Protein AF-A0A5N3W6C4-F1 (afdb_monomer_lite)

Sequence (96 aa):
MADEITKAQVAWPGGDMIFKKMIRKEIPAEIIYEDDQCLAFHDISPQAPARFLKRTADLGLKGYRMVVNEGSDGGQSVYHIHLHVLEGWQMNWPPG

Secondary structure (DSSP, 8-state):
-H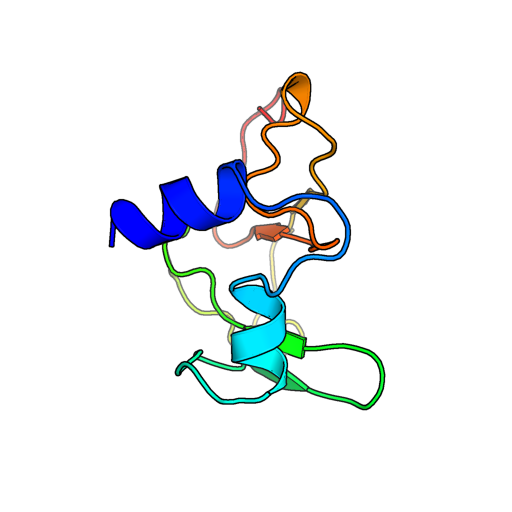HHHHHHHH--TTS--HHHHHHTTSS---EEEE-SS-EEE--SS-SS-------TTTTT----EEE---TTTTT--SSS---EEE-SSPPPSS--

Foldseek 3Di:
DVVLLVVQQPADQPDDHPVVCVVVVVDDFAWPDDDPPDTDTDDPDDPAPPPDPPPPPPDDFPDKDKAWADPDVSPDRGNDTDIDIGGDDDDDPPPD

Structure (mmCIF, N/CA/C/O backbone):
data_AF-A0A5N3W6C4-F1
#
_entry.id   AF-A0A5N3W6C4-F1
#
loop_
_atom_site.group_PDB
_atom_site.id
_atom_site.type_symbol
_atom_site.label_atom_id
_atom_site.label_alt_id
_atom_site.label_comp_id
_atom_site.label_asym_id
_atom_site.label_entity_id
_atom_site.label_seq_id
_atom_site.pdbx_PDB_ins_code
_atom_site.Cartn_x
_atom_site.Cartn_y
_atom_site.Cartn_z
_atom_site.occupancy
_atom_site.B_iso_or_equiv
_atom_site.auth_seq_id
_atom_site.auth_comp_id
_atom_site.auth_asym_id
_atom_site.auth_atom_id
_atom_site.pdbx_PDB_model_num
ATOM 1 N N . MET A 1 1 ? 16.559 12.540 0.983 1.00 49.34 1 MET A N 1
ATOM 2 C CA . MET A 1 1 ? 15.199 12.092 0.601 1.00 49.34 1 MET A CA 1
ATOM 3 C C . MET A 1 1 ? 15.131 11.600 -0.841 1.00 49.34 1 MET A C 1
ATOM 5 O O . MET A 1 1 ? 14.663 10.490 -1.019 1.00 49.34 1 MET A O 1
ATOM 9 N N . ALA A 1 2 ? 15.657 12.320 -1.845 1.00 52.59 2 ALA A N 1
ATOM 10 C CA . ALA A 1 2 ? 15.746 11.797 -3.223 1.00 52.59 2 ALA A CA 1
ATOM 11 C C . ALA A 1 2 ? 16.561 10.488 -3.337 1.00 52.59 2 ALA A C 1
ATOM 13 O O . ALA A 1 2 ? 16.188 9.584 -4.071 1.00 52.59 2 ALA A O 1
ATOM 14 N N . ASP A 1 3 ? 17.624 10.363 -2.541 1.00 57.84 3 ASP A N 1
ATOM 15 C CA . ASP A 1 3 ? 18.506 9.189 -2.511 1.00 57.84 3 ASP A CA 1
ATOM 16 C C . ASP A 1 3 ? 17.793 7.879 -2.110 1.00 57.84 3 ASP A C 1
ATOM 18 O O . ASP A 1 3 ? 18.083 6.820 -2.655 1.00 57.84 3 ASP A O 1
ATOM 22 N N . GLU A 1 4 ? 16.803 7.942 -1.217 1.00 59.44 4 GLU A N 1
ATOM 23 C CA . GLU A 1 4 ? 16.057 6.758 -0.759 1.00 59.44 4 GLU A CA 1
ATOM 24 C C . GLU A 1 4 ? 15.030 6.275 -1.797 1.00 59.44 4 GLU A C 1
ATOM 26 O O . GLU A 1 4 ? 14.831 5.071 -1.951 1.00 59.44 4 GLU A O 1
ATOM 31 N N . ILE A 1 5 ? 14.431 7.199 -2.561 1.00 56.41 5 ILE A N 1
ATOM 32 C CA . ILE A 1 5 ? 13.533 6.874 -3.683 1.00 56.41 5 ILE A CA 1
ATOM 33 C C . ILE A 1 5 ? 14.333 6.178 -4.784 1.00 56.41 5 ILE A C 1
ATOM 35 O O . ILE A 1 5 ? 13.943 5.109 -5.251 1.00 56.41 5 ILE A O 1
ATOM 39 N N . THR A 1 6 ? 15.497 6.732 -5.135 1.00 60.31 6 THR A N 1
ATOM 40 C CA . THR A 1 6 ? 16.397 6.116 -6.111 1.00 60.31 6 THR A CA 1
ATOM 41 C C . THR A 1 6 ? 16.822 4.726 -5.645 1.00 60.31 6 THR A C 1
ATOM 43 O O . THR A 1 6 ? 16.671 3.766 -6.390 1.00 60.31 6 THR A O 1
ATOM 46 N N . LYS A 1 7 ? 17.272 4.573 -4.391 1.00 60.81 7 LYS A N 1
ATOM 47 C CA . LYS A 1 7 ? 17.670 3.272 -3.821 1.00 60.81 7 LYS A CA 1
ATOM 48 C C . LYS A 1 7 ? 16.551 2.230 -3.852 1.00 60.81 7 LYS A C 1
ATOM 50 O O . LYS A 1 7 ? 16.836 1.059 -4.092 1.00 60.81 7 LYS A O 1
ATOM 55 N N . ALA A 1 8 ? 15.300 2.634 -3.638 1.00 56.47 8 ALA A N 1
ATOM 56 C CA . ALA A 1 8 ? 14.160 1.729 -3.727 1.00 56.47 8 ALA A CA 1
ATOM 57 C C . ALA A 1 8 ? 13.874 1.264 -5.167 1.00 56.47 8 ALA A C 1
ATOM 59 O O . ALA A 1 8 ? 13.505 0.106 -5.359 1.00 56.47 8 ALA A O 1
ATOM 60 N N . GLN A 1 9 ? 14.113 2.123 -6.164 1.00 56.91 9 GLN A N 1
ATOM 61 C CA . GLN A 1 9 ? 13.920 1.818 -7.587 1.00 56.91 9 GLN A CA 1
ATOM 62 C C . GLN A 1 9 ? 15.027 0.932 -8.188 1.00 56.91 9 GLN A C 1
ATOM 64 O O . GLN A 1 9 ? 14.772 0.228 -9.162 1.00 56.91 9 GLN A O 1
ATOM 69 N N . VAL A 1 10 ? 16.242 0.933 -7.623 1.00 55.72 10 VAL A N 1
ATOM 70 C CA . VAL A 1 10 ? 17.359 0.055 -8.053 1.00 55.72 10 VAL A CA 1
ATOM 71 C C . VAL A 1 10 ? 17.535 -1.212 -7.205 1.00 55.72 10 VAL A C 1
ATOM 73 O O . VAL A 1 10 ? 18.409 -2.030 -7.498 1.00 55.72 10 VAL A O 1
ATOM 76 N N . ALA A 1 11 ? 16.730 -1.417 -6.161 1.00 54.38 11 ALA A N 1
ATOM 77 C CA . ALA A 1 11 ? 16.835 -2.611 -5.327 1.00 54.38 11 ALA A CA 1
ATOM 78 C C . ALA A 1 11 ? 16.288 -3.853 -6.055 1.00 54.38 11 ALA A C 1
ATOM 80 O O . ALA A 1 11 ? 15.097 -3.951 -6.338 1.00 54.38 11 ALA A O 1
ATOM 81 N N . TRP A 1 12 ? 17.164 -4.830 -6.310 1.00 54.53 12 TRP A N 1
ATOM 82 C CA . TRP A 1 12 ? 16.812 -6.146 -6.861 1.00 54.53 12 TRP A CA 1
ATOM 83 C C . TRP A 1 12 ? 15.709 -6.832 -6.027 1.00 54.53 12 TRP A C 1
ATOM 85 O O . TRP A 1 12 ? 15.751 -6.728 -4.792 1.00 54.53 12 TRP A O 1
ATOM 95 N N . PRO A 1 13 ? 14.788 -7.606 -6.641 1.00 55.50 13 PRO A N 1
ATOM 96 C CA . PRO A 1 13 ? 13.889 -8.499 -5.912 1.00 55.50 13 PRO A CA 1
ATOM 97 C C . PRO A 1 13 ? 14.683 -9.356 -4.915 1.00 55.50 13 PRO A C 1
ATOM 99 O O . PRO A 1 13 ? 15.530 -10.154 -5.308 1.00 55.50 13 PRO A O 1
ATOM 102 N N . GLY A 1 14 ? 14.458 -9.143 -3.614 1.00 58.81 14 GLY A N 1
ATOM 103 C CA . GLY A 1 14 ? 15.178 -9.834 -2.535 1.00 58.81 14 GLY A CA 1
ATOM 104 C C . GLY A 1 14 ? 16.143 -8.974 -1.705 1.00 58.81 14 GLY A C 1
ATOM 105 O O . GLY A 1 14 ? 16.471 -9.378 -0.590 1.00 58.81 14 GLY A O 1
ATOM 106 N N . GLY A 1 15 ? 16.517 -7.772 -2.158 1.00 67.38 15 GLY A N 1
ATOM 107 C CA . GLY A 1 15 ? 17.410 -6.854 -1.433 1.00 67.38 15 GLY A CA 1
ATOM 108 C C . GLY A 1 15 ? 16.841 -6.278 -0.126 1.00 67.38 15 GLY A C 1
ATOM 109 O O . GLY A 1 15 ? 15.661 -6.454 0.201 1.00 67.38 15 GLY A O 1
ATOM 110 N N . ASP A 1 16 ? 17.692 -5.594 0.644 1.00 71.25 16 ASP A N 1
ATOM 111 C CA . ASP A 1 16 ? 17.321 -4.888 1.878 1.00 71.25 16 ASP A CA 1
ATOM 112 C C . ASP A 1 16 ? 16.683 -3.528 1.547 1.00 71.25 16 ASP A C 1
ATOM 114 O O . ASP A 1 16 ? 17.352 -2.508 1.393 1.00 71.25 16 ASP A O 1
ATOM 118 N N .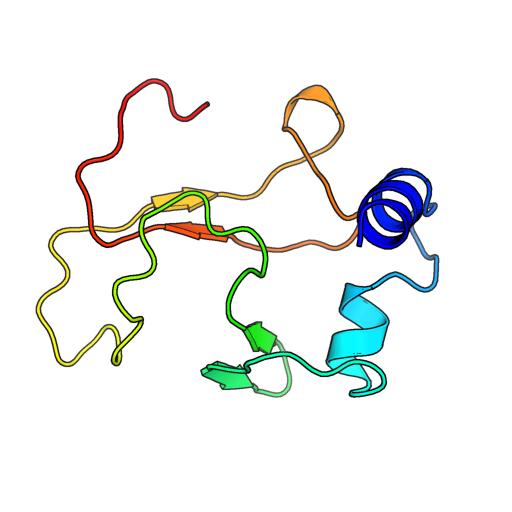 MET A 1 17 ? 15.369 -3.552 1.334 1.00 80.62 17 MET A N 1
ATOM 119 C CA . MET A 1 17 ? 14.582 -2.406 0.876 1.00 80.62 17 MET A CA 1
ATOM 120 C C . MET A 1 17 ? 14.099 -1.549 2.042 1.00 80.62 17 MET A C 1
ATOM 122 O O . MET A 1 17 ? 13.970 -2.025 3.170 1.00 80.62 17 MET A O 1
ATOM 126 N N . ILE A 1 18 ? 13.731 -0.301 1.751 1.00 85.94 18 ILE A N 1
ATOM 127 C CA . ILE A 1 18 ? 13.260 0.653 2.760 1.00 85.94 18 ILE A CA 1
ATOM 128 C C . ILE A 1 18 ? 12.087 0.110 3.603 1.00 85.94 18 ILE A C 1
ATOM 130 O O . ILE A 1 18 ? 12.086 0.286 4.816 1.00 85.94 18 ILE A O 1
ATOM 134 N N . PHE A 1 19 ? 11.151 -0.649 3.016 1.00 86.25 19 PHE A N 1
ATOM 135 C CA . PHE A 1 19 ? 10.050 -1.267 3.774 1.00 86.25 19 PHE A CA 1
ATOM 136 C C . PHE A 1 19 ? 10.507 -2.384 4.711 1.00 86.25 19 PHE A C 1
ATOM 138 O O . PHE A 1 19 ? 9.976 -2.497 5.811 1.00 86.25 19 PHE A O 1
ATOM 145 N N . LYS A 1 20 ? 11.544 -3.154 4.359 1.00 86.44 20 LYS A N 1
ATOM 146 C CA . LYS A 1 20 ? 12.120 -4.135 5.293 1.00 86.44 20 LYS A CA 1
ATOM 147 C C . LYS A 1 20 ? 12.733 -3.437 6.506 1.00 86.44 20 LYS A C 1
ATOM 149 O O . LYS A 1 20 ? 12.553 -3.904 7.626 1.00 86.44 20 LYS A O 1
ATOM 154 N N . LYS A 1 21 ? 13.387 -2.292 6.294 1.00 88.31 21 LYS A N 1
ATOM 155 C CA . LYS A 1 21 ? 13.928 -1.459 7.378 1.00 88.31 21 LYS A CA 1
ATOM 156 C C . LYS A 1 21 ? 12.831 -0.872 8.263 1.00 88.31 21 LYS A C 1
ATOM 158 O O . LYS A 1 21 ? 12.989 -0.857 9.480 1.00 88.31 21 LYS A O 1
ATOM 163 N N . MET A 1 22 ? 11.702 -0.453 7.684 1.00 87.06 22 MET A N 1
ATOM 164 C CA . MET A 1 22 ? 10.532 -0.020 8.462 1.00 87.06 22 MET A CA 1
ATOM 165 C C . MET A 1 22 ? 9.943 -1.164 9.295 1.00 87.06 22 MET A C 1
ATOM 167 O O . MET A 1 22 ? 9.686 -0.975 10.480 1.00 87.06 22 MET A O 1
ATOM 171 N N . ILE A 1 23 ? 9.786 -2.362 8.715 1.00 87.75 23 ILE A N 1
ATOM 172 C CA . ILE A 1 23 ? 9.302 -3.554 9.434 1.00 87.75 23 ILE A CA 1
ATOM 173 C C . ILE A 1 23 ? 10.237 -3.890 10.606 1.00 87.75 23 ILE A C 1
ATOM 175 O O . ILE A 1 23 ? 9.777 -4.153 11.712 1.00 87.75 23 ILE A O 1
ATOM 179 N N . ARG A 1 24 ? 11.557 -3.798 10.400 1.00 90.12 24 ARG A N 1
ATOM 180 C CA . ARG A 1 24 ? 12.575 -3.993 11.450 1.00 90.12 24 ARG A CA 1
ATOM 181 C C . ARG A 1 24 ? 12.720 -2.820 12.427 1.00 90.12 24 ARG A C 1
ATOM 183 O O . ARG A 1 24 ? 13.545 -2.900 13.331 1.00 90.12 24 ARG A O 1
ATOM 190 N N . LYS A 1 25 ? 11.945 -1.742 12.261 1.00 88.19 25 LYS A N 1
ATOM 191 C CA . LYS A 1 25 ? 12.022 -0.500 13.056 1.00 88.19 25 LYS A CA 1
ATOM 192 C C . LYS A 1 25 ? 13.393 0.192 13.016 1.00 88.19 25 LYS A C 1
ATOM 194 O O . LYS A 1 25 ? 13.730 0.954 13.916 1.00 88.19 25 LYS A O 1
ATOM 199 N N . GLU A 1 26 ? 14.181 -0.039 11.968 1.00 90.50 26 GLU A N 1
ATOM 200 C CA . GLU A 1 26 ? 15.472 0.631 11.763 1.00 90.50 26 GLU A CA 1
ATOM 201 C C . GLU A 1 26 ? 15.292 2.090 11.307 1.00 90.50 26 GLU A C 1
ATOM 203 O O . GLU A 1 26 ? 16.160 2.932 11.533 1.00 90.50 26 GLU A O 1
ATOM 208 N N . ILE A 1 27 ? 14.160 2.391 10.660 1.00 87.50 27 ILE A N 1
ATOM 209 C CA . ILE A 1 27 ? 13.777 3.725 10.183 1.00 87.50 27 ILE A CA 1
ATOM 210 C C . ILE A 1 27 ? 12.408 4.076 10.783 1.00 87.50 27 ILE A C 1
ATOM 212 O O . ILE A 1 27 ? 11.527 3.210 10.806 1.00 87.50 27 ILE A O 1
ATOM 216 N N . PRO A 1 28 ? 12.196 5.319 11.257 1.00 87.00 28 PRO A N 1
ATOM 217 C CA . PRO A 1 28 ? 10.901 5.737 11.781 1.00 87.00 28 PRO A CA 1
ATOM 218 C C . PRO A 1 28 ? 9.833 5.764 10.679 1.00 87.00 28 PRO A C 1
ATOM 220 O O . PRO A 1 28 ? 10.062 6.288 9.590 1.00 87.00 28 PRO A O 1
ATOM 223 N N . ALA A 1 29 ? 8.648 5.247 10.998 1.00 84.75 29 ALA A N 1
ATOM 224 C CA . ALA A 1 29 ? 7.440 5.356 10.189 1.00 84.75 29 ALA A CA 1
ATOM 225 C C . ALA A 1 29 ? 6.248 5.643 11.112 1.00 84.75 29 ALA A C 1
ATOM 227 O O . ALA A 1 29 ? 6.211 5.168 12.250 1.00 84.75 29 ALA A O 1
ATOM 228 N N . GLU A 1 30 ? 5.278 6.419 10.636 1.00 87.12 30 GLU A N 1
ATOM 229 C CA . GLU A 1 30 ? 4.046 6.679 11.382 1.00 87.12 30 GLU A CA 1
ATOM 230 C C . GLU A 1 30 ? 3.080 5.506 11.181 1.00 87.12 30 GLU A C 1
ATOM 232 O O . GLU A 1 30 ? 2.340 5.444 10.200 1.00 87.12 30 GLU A O 1
ATOM 237 N N . ILE A 1 31 ? 3.159 4.530 12.085 1.00 87.69 31 ILE A N 1
ATOM 238 C CA . ILE A 1 31 ? 2.412 3.271 12.015 1.00 87.69 31 ILE A CA 1
ATOM 239 C C . ILE A 1 31 ? 0.994 3.480 12.542 1.00 87.69 31 ILE A C 1
ATOM 241 O O . ILE A 1 31 ? 0.801 3.956 13.660 1.00 87.69 31 ILE A O 1
ATOM 245 N N . ILE A 1 32 ? 0.013 3.073 11.742 1.00 87.25 32 ILE A N 1
ATOM 246 C CA . ILE A 1 32 ? -1.418 3.149 12.067 1.00 87.25 32 ILE A CA 1
ATOM 247 C C . ILE A 1 32 ? -2.009 1.788 12.440 1.00 87.25 32 ILE A C 1
ATOM 249 O O . ILE A 1 32 ? -3.019 1.729 13.139 1.00 87.25 32 ILE A O 1
ATOM 253 N N . TYR A 1 33 ? -1.393 0.698 11.977 1.00 87.69 33 TYR A N 1
ATOM 254 C CA . TYR A 1 33 ? -1.789 -0.669 12.293 1.00 87.69 33 TYR A CA 1
ATOM 255 C C . TYR A 1 33 ? -0.603 -1.620 12.131 1.00 87.69 33 TYR A C 1
ATOM 257 O O . TYR A 1 33 ? 0.213 -1.450 11.225 1.00 87.69 33 TYR A O 1
ATOM 265 N N . GLU A 1 34 ? -0.520 -2.619 13.000 1.00 90.94 34 GLU A N 1
ATOM 266 C CA . GLU A 1 34 ? 0.520 -3.642 12.974 1.00 90.94 34 GLU A CA 1
ATOM 267 C C . GLU A 1 34 ? -0.018 -4.937 13.579 1.00 90.94 34 GLU A C 1
ATOM 269 O O . GLU A 1 34 ? -0.579 -4.922 14.678 1.00 90.94 34 GLU A O 1
ATOM 274 N N . ASP A 1 35 ? 0.173 -6.041 12.864 1.00 92.69 35 ASP A N 1
ATOM 275 C CA . ASP A 1 35 ? -0.054 -7.400 13.345 1.00 92.69 35 ASP A CA 1
ATOM 276 C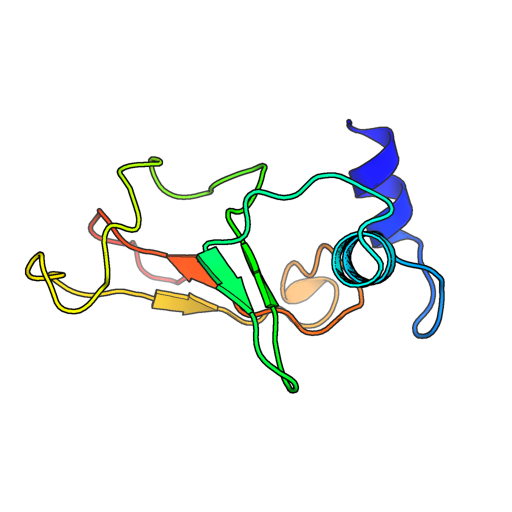 C . ASP A 1 35 ? 1.078 -8.336 12.873 1.00 92.69 35 ASP A C 1
ATOM 278 O O . ASP A 1 35 ? 2.142 -7.893 12.437 1.00 92.69 35 ASP A O 1
ATOM 282 N N . ASP A 1 36 ? 0.883 -9.646 13.009 1.00 93.62 36 ASP A N 1
ATOM 283 C CA . ASP A 1 36 ? 1.853 -10.665 12.609 1.00 93.62 36 ASP A CA 1
ATOM 284 C C . ASP A 1 36 ? 1.980 -10.844 11.087 1.00 93.62 36 ASP A C 1
ATOM 286 O O . ASP A 1 36 ? 2.934 -11.472 10.621 1.00 93.62 36 ASP A O 1
ATOM 290 N N . GLN A 1 37 ? 1.052 -10.294 10.302 1.00 91.50 37 GLN A N 1
ATOM 291 C CA . GLN A 1 37 ? 0.979 -10.482 8.854 1.00 91.50 37 GLN A CA 1
ATOM 292 C C . GLN A 1 37 ? 1.273 -9.203 8.065 1.00 91.50 37 GLN A C 1
ATOM 294 O O . GLN A 1 37 ? 1.688 -9.282 6.905 1.00 91.50 37 GLN A O 1
ATOM 299 N N . CYS A 1 38 ? 1.051 -8.027 8.650 1.00 90.69 38 CYS A N 1
ATOM 300 C CA . CYS A 1 38 ? 1.121 -6.762 7.943 1.00 90.69 38 CYS A CA 1
ATOM 301 C C . CYS A 1 38 ? 1.473 -5.566 8.836 1.00 90.69 38 CYS A C 1
ATOM 303 O O . CYS A 1 38 ? 1.320 -5.555 10.057 1.00 90.69 38 CYS A O 1
ATOM 305 N N . LEU A 1 39 ? 1.934 -4.513 8.165 1.00 90.69 39 LEU A N 1
ATOM 306 C CA . LEU A 1 39 ? 2.200 -3.208 8.746 1.00 90.69 39 LEU A CA 1
ATOM 307 C C . LEU A 1 39 ? 1.539 -2.152 7.861 1.00 90.69 39 LEU A C 1
ATOM 309 O O . LEU A 1 39 ? 1.823 -2.093 6.664 1.00 90.69 39 LEU A O 1
ATOM 313 N N . ALA A 1 40 ? 0.695 -1.305 8.442 1.00 89.19 40 ALA A N 1
ATOM 314 C CA . ALA A 1 40 ? 0.143 -0.138 7.772 1.00 89.19 40 ALA A CA 1
ATOM 315 C C . ALA A 1 40 ? 0.703 1.135 8.406 1.00 89.19 40 ALA A C 1
ATOM 317 O O . ALA A 1 40 ? 0.747 1.289 9.629 1.00 89.19 40 ALA A O 1
ATOM 318 N N . PHE A 1 41 ? 1.124 2.062 7.558 1.00 88.88 41 PHE A N 1
ATOM 319 C CA . PHE A 1 41 ? 1.756 3.313 7.948 1.00 88.88 41 PHE A CA 1
ATOM 320 C C . PHE A 1 41 ? 1.371 4.418 6.965 1.00 88.88 41 PHE A C 1
ATOM 322 O O . PHE A 1 41 ? 0.915 4.143 5.854 1.00 88.88 41 PHE A O 1
ATOM 329 N N . HIS A 1 42 ? 1.542 5.671 7.372 1.00 86.06 42 HIS A N 1
ATOM 330 C CA . HIS A 1 42 ? 1.301 6.805 6.489 1.00 86.06 42 HIS A CA 1
ATOM 331 C C . HIS A 1 42 ? 2.380 6.925 5.410 1.00 86.06 42 HIS A C 1
ATOM 333 O O . HIS A 1 42 ? 3.577 6.900 5.703 1.00 86.06 42 HIS A O 1
ATOM 339 N N . ASP A 1 43 ? 1.946 7.094 4.158 1.00 85.50 43 ASP A N 1
ATOM 340 C CA . ASP A 1 43 ? 2.853 7.382 3.049 1.00 85.50 43 ASP A CA 1
ATOM 341 C C . ASP A 1 43 ? 3.536 8.746 3.262 1.00 85.50 43 ASP A C 1
ATOM 343 O O . ASP A 1 43 ? 2.893 9.733 3.627 1.00 85.50 43 ASP A O 1
ATOM 347 N N . ILE A 1 44 ? 4.850 8.801 3.033 1.00 84.88 44 ILE A N 1
ATOM 348 C CA . ILE A 1 44 ? 5.666 10.013 3.186 1.00 84.88 44 ILE A CA 1
ATOM 349 C C . ILE A 1 44 ? 5.440 11.030 2.052 1.00 84.88 44 ILE A C 1
ATOM 351 O O . ILE A 1 44 ? 5.704 12.220 2.224 1.00 84.88 44 ILE A O 1
ATOM 355 N N . SER A 1 45 ? 4.957 10.580 0.892 1.00 83.19 45 SER A N 1
ATOM 356 C CA . SER A 1 45 ? 4.624 11.391 -0.281 1.00 83.19 45 SER A CA 1
ATOM 357 C C . SER A 1 45 ? 3.151 11.182 -0.672 1.00 83.19 45 SER A C 1
ATOM 359 O O . SER A 1 45 ? 2.845 10.616 -1.728 1.00 83.19 45 SER A O 1
ATOM 361 N N . PRO A 1 46 ? 2.208 11.637 0.176 1.00 76.81 46 PRO A N 1
ATOM 362 C CA . PRO A 1 46 ? 0.792 11.366 -0.013 1.00 76.81 46 PRO A CA 1
ATOM 363 C C . PRO A 1 46 ? 0.273 12.018 -1.303 1.00 76.81 46 PRO A C 1
ATOM 365 O O . PRO A 1 46 ? 0.373 13.229 -1.495 1.00 76.81 46 PRO A O 1
ATOM 368 N N . GLN A 1 47 ? -0.311 11.201 -2.184 1.00 73.25 47 GLN A N 1
ATOM 369 C CA . GLN A 1 47 ? -0.906 11.645 -3.456 1.00 73.25 47 GLN A CA 1
ATOM 370 C C . GLN A 1 47 ? -2.324 12.210 -3.295 1.00 73.25 47 GLN A C 1
ATOM 372 O O . GLN A 1 47 ? -2.875 12.791 -4.226 1.00 73.25 47 GLN A O 1
ATOM 377 N N . ALA A 1 48 ? -2.916 12.045 -2.113 1.00 64.44 48 ALA A N 1
ATOM 378 C CA . ALA A 1 48 ? -4.157 12.684 -1.706 1.00 64.44 48 ALA A CA 1
ATOM 379 C C . ALA A 1 48 ? -3.869 13.655 -0.550 1.00 64.44 48 ALA A C 1
ATOM 381 O O . ALA A 1 48 ? -2.936 13.418 0.220 1.00 64.44 48 ALA A O 1
ATOM 382 N N . PRO A 1 49 ? -4.646 14.743 -0.391 1.00 57.75 49 PRO A N 1
ATOM 383 C CA . PRO A 1 49 ? -4.493 15.655 0.728 1.00 57.75 49 PRO A CA 1
ATOM 384 C C . PRO A 1 49 ? -4.529 14.854 2.025 1.00 57.75 49 PRO A C 1
ATOM 386 O O . PRO A 1 49 ? -5.503 14.148 2.283 1.00 57.75 49 PRO A O 1
ATOM 389 N N . ALA A 1 50 ? -3.480 14.974 2.838 1.00 48.38 50 ALA A N 1
ATOM 390 C CA . ALA A 1 50 ? -3.402 14.352 4.151 1.00 48.38 50 ALA A CA 1
ATOM 391 C C . ALA A 1 50 ? -4.453 14.981 5.079 1.00 48.38 50 ALA A C 1
ATOM 393 O O . ALA A 1 50 ? -4.182 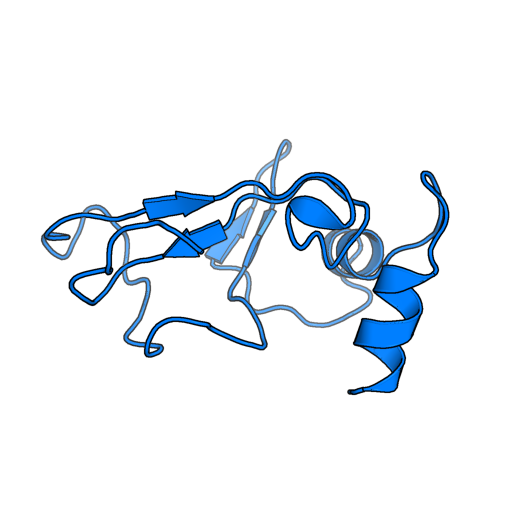15.882 5.869 1.00 48.38 50 ALA A O 1
ATOM 394 N N . ARG A 1 51 ? -5.702 14.539 4.954 1.00 38.50 51 ARG A N 1
ATOM 395 C CA . ARG A 1 51 ? -6.756 14.775 5.934 1.00 38.50 51 ARG A CA 1
ATOM 396 C C . ARG A 1 51 ? -7.076 13.441 6.593 1.00 38.50 51 ARG A C 1
ATOM 398 O O . ARG A 1 51 ? -8.100 12.851 6.306 1.00 38.50 51 ARG A O 1
ATOM 405 N N . PHE A 1 52 ? -6.156 13.035 7.471 1.00 41.84 52 PHE A N 1
ATOM 406 C CA . PHE A 1 52 ? -6.307 12.082 8.575 1.00 41.84 52 PHE A CA 1
ATOM 407 C C . PHE A 1 52 ? -7.060 10.770 8.305 1.00 41.84 52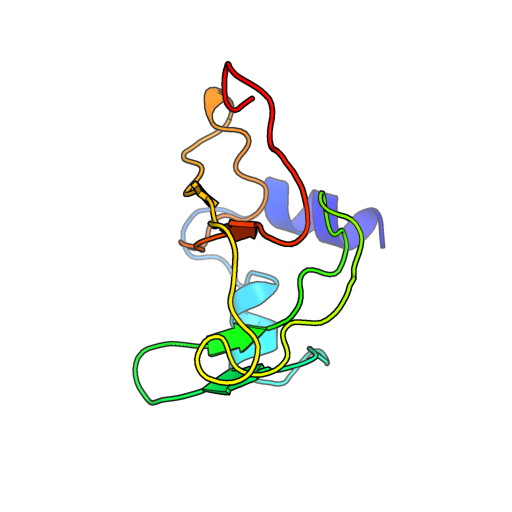 PHE A C 1
ATOM 409 O O . PHE A 1 52 ? -8.286 10.748 8.233 1.00 41.84 52 PHE A O 1
ATOM 416 N N . LEU A 1 53 ? -6.325 9.661 8.425 1.00 36.34 53 LEU A N 1
ATOM 417 C CA . LEU A 1 53 ? -6.874 8.330 8.680 1.00 36.34 53 LEU A CA 1
ATOM 418 C C . LEU A 1 53 ? -7.246 8.227 10.168 1.00 36.34 53 LEU A C 1
ATOM 420 O O . LEU A 1 53 ? -6.585 7.597 10.987 1.00 36.34 53 LEU A O 1
ATOM 424 N N . LYS A 1 54 ? -8.305 8.931 10.560 1.00 39.25 54 LYS A N 1
ATOM 425 C CA . LYS A 1 54 ? -9.014 8.612 11.800 1.00 39.25 54 LYS A CA 1
ATOM 426 C C . LYS A 1 54 ? -9.859 7.383 11.480 1.00 39.25 54 LYS A C 1
ATOM 428 O O . LYS A 1 54 ? -10.702 7.491 10.600 1.00 39.25 54 LYS A O 1
ATOM 433 N N . ARG A 1 55 ? -9.578 6.256 12.157 1.00 39.28 55 ARG A N 1
ATOM 434 C CA . ARG A 1 55 ? -10.332 4.981 12.173 1.00 39.28 55 ARG A CA 1
ATOM 435 C C . ARG A 1 55 ? -11.452 4.941 11.122 1.00 39.28 55 ARG A C 1
ATOM 437 O O . ARG A 1 55 ? -12.494 5.557 11.318 1.00 39.28 55 ARG A O 1
ATOM 444 N N . THR A 1 56 ? -11.252 4.192 10.040 1.00 49.16 56 THR A N 1
ATOM 445 C CA . THR A 1 56 ? -12.214 3.972 8.936 1.00 49.16 56 THR A CA 1
ATOM 446 C C . THR A 1 56 ? -13.657 3.704 9.400 1.00 49.16 56 THR A C 1
ATOM 448 O O . THR A 1 56 ? -14.600 4.048 8.690 1.00 49.16 56 THR A O 1
ATOM 451 N N . ALA A 1 57 ? -13.849 3.153 10.603 1.00 48.16 57 ALA A N 1
ATOM 452 C CA . ALA A 1 57 ? -15.159 2.914 11.209 1.00 48.16 57 ALA A CA 1
ATOM 453 C C . ALA A 1 57 ? -15.840 4.154 11.837 1.00 48.16 57 ALA A C 1
ATOM 455 O O . ALA A 1 57 ? -17.065 4.198 11.897 1.00 48.16 57 ALA A O 1
ATOM 456 N N . ASP A 1 58 ? -15.093 5.171 12.275 1.00 49.91 58 ASP A N 1
ATOM 457 C CA . ASP A 1 58 ? -15.612 6.205 13.186 1.00 49.91 58 ASP A CA 1
ATOM 458 C C . ASP A 1 58 ? -16.059 7.505 12.480 1.00 49.91 58 ASP A C 1
ATOM 460 O O . ASP A 1 58 ? -16.586 8.400 13.141 1.00 49.91 58 ASP A O 1
ATOM 464 N N . LEU A 1 59 ? -15.856 7.662 11.160 1.00 50.22 59 LEU A N 1
ATOM 465 C CA . LEU A 1 59 ? -16.007 8.975 10.494 1.00 50.22 59 LEU A CA 1
ATOM 466 C C . LEU A 1 59 ? -16.735 9.031 9.148 1.00 50.22 59 LEU A C 1
ATOM 468 O O . LEU A 1 59 ? -16.752 10.090 8.521 1.00 50.22 59 LEU A O 1
ATOM 472 N N . GLY A 1 60 ? -17.392 7.958 8.710 1.00 57.19 60 GLY A N 1
ATOM 473 C CA . GLY A 1 60 ? -18.248 8.040 7.522 1.00 57.19 60 GLY A CA 1
ATOM 474 C C . GLY A 1 60 ? -17.458 8.364 6.253 1.00 57.19 60 GLY A C 1
ATOM 475 O O . GLY A 1 60 ? -17.699 9.374 5.584 1.00 57.19 60 GLY A O 1
ATOM 476 N N . LEU A 1 61 ? -16.505 7.492 5.919 1.00 64.06 61 LEU A N 1
ATOM 477 C CA . LEU A 1 61 ? -15.834 7.543 4.627 1.00 64.06 61 LEU A CA 1
ATOM 478 C C . LEU A 1 61 ? -16.875 7.512 3.504 1.00 64.06 61 LEU A C 1
ATOM 480 O O . LEU A 1 61 ? -17.758 6.659 3.473 1.00 64.06 61 LEU A O 1
ATOM 484 N N . LYS A 1 62 ? -16.753 8.448 2.561 1.00 80.38 62 LYS A N 1
ATOM 485 C CA . LYS A 1 62 ? -17.622 8.509 1.372 1.00 80.38 62 LYS A CA 1
ATOM 486 C C . LYS A 1 62 ? -17.184 7.539 0.267 1.00 80.38 62 LYS A C 1
ATOM 488 O O . LYS A 1 62 ? -17.848 7.447 -0.759 1.00 80.38 62 LYS A O 1
ATOM 493 N N . GLY A 1 63 ? -16.060 6.856 0.474 1.00 83.19 63 GLY A N 1
ATOM 494 C CA . GLY A 1 63 ? -15.407 5.951 -0.465 1.00 83.19 63 GLY A CA 1
ATOM 495 C C . GLY A 1 63 ? -13.884 6.037 -0.342 1.00 83.19 63 GLY A C 1
ATOM 496 O O . GLY A 1 63 ? -13.353 7.003 0.208 1.00 83.19 63 GLY A O 1
ATOM 497 N N . TYR A 1 64 ? -13.194 5.025 -0.861 1.00 86.69 64 TYR A N 1
ATOM 498 C CA . TYR A 1 64 ? -11.734 4.940 -0.929 1.00 86.69 64 TYR A CA 1
ATOM 499 C C . TYR A 1 64 ? -11.317 4.178 -2.198 1.00 86.69 64 TYR A C 1
ATOM 501 O O . TYR A 1 64 ? -12.141 3.514 -2.831 1.00 86.69 64 TYR A O 1
ATOM 509 N N . ARG A 1 65 ? -10.044 4.280 -2.590 1.00 88.56 65 ARG A N 1
ATOM 510 C CA . ARG A 1 65 ? -9.444 3.519 -3.697 1.00 88.56 65 ARG A CA 1
ATOM 511 C C . ARG A 1 65 ? -8.237 2.766 -3.177 1.00 88.56 65 ARG A C 1
ATOM 513 O O . ARG A 1 65 ? -7.415 3.321 -2.458 1.00 88.56 65 ARG A O 1
ATOM 520 N N . MET A 1 66 ? -8.152 1.511 -3.580 1.00 89.56 66 MET A N 1
ATOM 521 C CA . MET A 1 66 ? -7.033 0.625 -3.304 1.00 89.56 66 MET A CA 1
ATOM 522 C C . MET A 1 66 ? -6.194 0.493 -4.573 1.00 89.56 66 MET A C 1
ATOM 524 O O . MET A 1 66 ? -6.765 0.283 -5.644 1.00 89.56 66 MET A O 1
ATOM 528 N N . VAL A 1 67 ? -4.873 0.635 -4.471 1.00 91.62 67 VAL A N 1
ATOM 529 C CA . VAL A 1 67 ? -3.956 0.525 -5.616 1.00 91.62 67 VAL A CA 1
ATOM 530 C C . VAL A 1 67 ? -2.761 -0.353 -5.252 1.00 91.62 67 VAL A C 1
ATOM 532 O O . VAL A 1 67 ? -2.119 -0.142 -4.225 1.00 91.62 67 VAL A O 1
ATOM 535 N N . VAL A 1 68 ? -2.463 -1.327 -6.110 1.00 93.00 68 VAL A N 1
ATOM 536 C CA . VAL A 1 68 ? -1.222 -2.111 -6.090 1.00 93.00 68 VAL A CA 1
ATOM 537 C C . VAL A 1 68 ? -0.562 -1.922 -7.447 1.00 93.00 68 VAL A C 1
ATOM 539 O O . VAL A 1 68 ? -1.188 -2.182 -8.473 1.00 93.00 68 VAL A O 1
ATOM 542 N N . ASN A 1 69 ? 0.682 -1.460 -7.438 1.00 90.75 69 ASN A N 1
ATOM 543 C CA . ASN A 1 69 ? 1.452 -1.192 -8.647 1.00 90.75 69 ASN A CA 1
ATOM 544 C C . ASN A 1 69 ? 2.416 -2.347 -8.917 1.00 90.75 69 ASN A C 1
ATOM 546 O O . ASN A 1 69 ? 3.103 -2.791 -7.997 1.00 90.75 69 ASN A O 1
ATOM 550 N N . GLU A 1 70 ? 2.501 -2.777 -10.175 1.00 91.62 70 GLU A N 1
ATOM 551 C CA . GLU A 1 70 ? 3.410 -3.835 -10.623 1.00 91.62 70 GLU A CA 1
ATOM 552 C C . GLU A 1 70 ? 4.324 -3.318 -11.738 1.00 91.62 70 GLU A C 1
ATOM 554 O O . GLU A 1 70 ? 3.859 -2.830 -12.772 1.00 91.62 70 GLU A O 1
ATOM 559 N N . GLY A 1 71 ? 5.634 -3.451 -11.535 1.00 88.25 71 GLY A N 1
ATOM 560 C CA . GLY A 1 71 ? 6.650 -3.111 -12.522 1.00 88.25 71 GLY A CA 1
ATOM 561 C C . GLY A 1 71 ? 6.697 -1.628 -12.907 1.00 88.25 71 GLY A C 1
ATOM 562 O O . GLY A 1 71 ? 6.104 -0.753 -12.270 1.00 88.25 71 GLY A O 1
ATOM 563 N N . SER A 1 72 ? 7.445 -1.345 -13.976 1.00 87.75 72 SER A N 1
ATOM 564 C CA . SER A 1 72 ? 7.664 0.026 -14.456 1.00 87.75 72 SER A CA 1
ATOM 565 C C . SER A 1 72 ? 6.373 0.679 -14.955 1.00 87.75 72 SER A C 1
ATOM 567 O O . SER A 1 72 ? 6.077 1.806 -14.566 1.00 87.75 72 SER A O 1
ATOM 569 N N . ASP A 1 73 ? 5.589 -0.024 -15.777 1.00 91.00 73 ASP A N 1
ATOM 570 C CA . ASP A 1 73 ? 4.367 0.534 -16.379 1.00 91.00 73 ASP A CA 1
ATOM 571 C C . ASP A 1 73 ? 3.251 0.741 -15.348 1.00 91.00 73 ASP A C 1
ATOM 573 O O . ASP A 1 73 ? 2.413 1.624 -15.508 1.00 91.00 73 ASP A O 1
ATOM 577 N N . GLY A 1 74 ? 3.262 -0.034 -14.259 1.00 88.44 74 GLY A N 1
ATOM 578 C CA . GLY A 1 74 ? 2.372 0.170 -13.121 1.00 88.44 74 GLY A CA 1
ATOM 579 C C . GLY A 1 74 ? 2.818 1.292 -12.183 1.00 88.44 74 GLY A C 1
ATOM 580 O O . GLY A 1 74 ? 2.091 1.601 -11.247 1.00 88.44 74 GLY A O 1
ATOM 581 N N . GLY A 1 75 ? 3.996 1.896 -12.378 1.00 89.44 75 GLY A N 1
ATOM 582 C CA . GLY A 1 75 ? 4.522 2.928 -11.481 1.00 89.44 75 GLY A CA 1
ATOM 583 C C . GLY A 1 75 ? 4.935 2.385 -10.108 1.00 89.44 75 GLY A C 1
ATOM 584 O O . GLY A 1 75 ? 4.696 3.026 -9.081 1.00 89.44 75 GLY A O 1
ATOM 585 N N . GLN A 1 76 ? 5.506 1.178 -10.052 1.00 88.44 76 GLN A N 1
ATOM 586 C CA . GLN A 1 76 ? 6.006 0.602 -8.805 1.00 88.44 76 GLN A CA 1
ATOM 587 C C . GLN A 1 76 ? 7.277 1.326 -8.335 1.00 88.44 76 GLN A C 1
ATOM 589 O O . GLN A 1 76 ? 8.318 1.276 -8.986 1.00 88.44 76 GLN A O 1
ATOM 594 N N . SER A 1 77 ? 7.208 1.964 -7.164 1.00 84.62 77 SER A N 1
ATOM 595 C CA . SER A 1 77 ? 8.340 2.716 -6.592 1.00 84.62 77 SER A CA 1
ATOM 596 C C . SER A 1 77 ? 9.239 1.885 -5.671 1.00 84.62 77 SER A C 1
ATOM 598 O O . SER A 1 77 ? 10.415 2.204 -5.509 1.00 84.62 77 SER A O 1
ATOM 600 N N . VAL A 1 78 ? 8.696 0.836 -5.044 1.00 85.19 78 VAL A N 1
ATOM 601 C CA . VAL A 1 78 ? 9.412 -0.037 -4.099 1.00 85.19 78 VAL A CA 1
ATOM 602 C C . VAL A 1 78 ? 9.105 -1.497 -4.430 1.00 85.19 78 VAL A C 1
ATOM 604 O O . VAL A 1 78 ? 7.936 -1.882 -4.510 1.00 85.19 78 VAL A O 1
ATOM 607 N N . TYR A 1 79 ? 10.144 -2.325 -4.566 1.00 86.94 79 TYR A N 1
ATOM 608 C CA . TYR A 1 79 ? 10.045 -3.754 -4.912 1.00 86.94 79 TYR A CA 1
ATOM 609 C C . TYR A 1 79 ? 9.640 -4.666 -3.738 1.00 86.94 79 TYR A C 1
ATOM 611 O O . TYR A 1 79 ? 10.172 -5.755 -3.530 1.00 86.94 79 TYR A O 1
ATOM 619 N N . HIS A 1 80 ? 8.662 -4.220 -2.961 1.00 86.38 80 HIS A N 1
ATOM 620 C CA . HIS A 1 80 ? 7.987 -4.989 -1.926 1.00 86.38 80 HIS A CA 1
ATOM 621 C C . HIS A 1 80 ? 6.493 -4.756 -2.109 1.00 86.38 80 HIS A C 1
ATOM 623 O O . HIS A 1 80 ? 6.091 -3.606 -2.279 1.00 86.38 80 HIS A O 1
ATOM 629 N N . ILE A 1 81 ? 5.674 -5.811 -2.092 1.00 89.56 81 ILE A N 1
ATOM 630 C CA . ILE A 1 81 ? 4.224 -5.667 -2.283 1.00 89.56 81 ILE A CA 1
ATOM 631 C C . ILE A 1 81 ? 3.694 -4.701 -1.226 1.00 89.56 81 ILE A C 1
ATOM 633 O O . ILE A 1 81 ? 3.972 -4.852 -0.034 1.00 89.56 81 ILE A O 1
ATOM 637 N N . HIS A 1 82 ? 2.981 -3.681 -1.679 1.00 90.12 82 HIS A N 1
ATOM 638 C 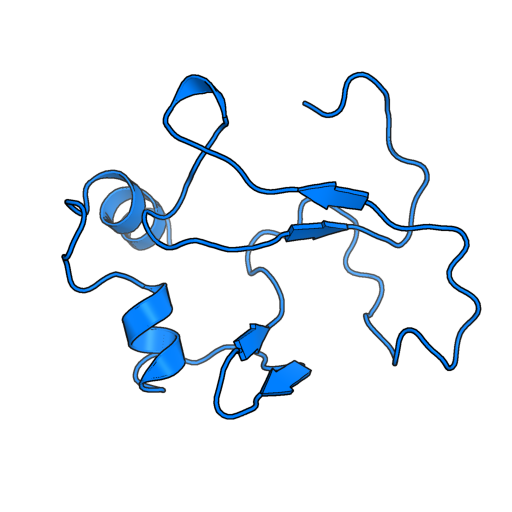CA . HIS A 1 82 ? 2.350 -2.698 -0.821 1.00 90.12 82 HIS A CA 1
ATOM 639 C C . HIS A 1 82 ? 1.057 -2.229 -1.472 1.00 90.12 82 HIS A C 1
ATOM 641 O O . HIS A 1 82 ? 0.932 -2.162 -2.695 1.00 90.12 82 HIS A O 1
ATOM 647 N N . LEU A 1 83 ? 0.088 -1.948 -0.615 1.00 90.44 83 LEU A N 1
ATOM 648 C CA . LEU A 1 83 ? -1.249 -1.541 -0.982 1.00 90.44 83 LEU A CA 1
ATOM 649 C C . LEU A 1 83 ? -1.423 -0.080 -0.591 1.00 90.44 83 LEU A C 1
ATOM 651 O O . LEU A 1 83 ? -1.412 0.254 0.592 1.00 90.44 83 LEU A O 1
ATOM 655 N N . HIS A 1 84 ? -1.624 0.776 -1.582 1.00 90.50 84 HIS A N 1
ATOM 656 C CA . HIS A 1 84 ? -2.015 2.157 -1.348 1.00 90.50 84 HIS A CA 1
ATOM 657 C C . HIS A 1 84 ? -3.506 2.220 -1.056 1.00 90.50 84 HIS A C 1
ATOM 659 O O . HIS A 1 84 ? -4.309 1.664 -1.806 1.00 90.50 84 HIS A O 1
ATOM 665 N N . VAL A 1 85 ? -3.879 2.936 0.000 1.00 87.88 85 VAL A N 1
ATOM 666 C CA . VAL A 1 85 ? -5.272 3.265 0.312 1.00 87.88 85 VAL A CA 1
ATOM 667 C C . VAL A 1 85 ? -5.419 4.779 0.232 1.00 87.88 85 VAL A C 1
ATOM 669 O O . VAL A 1 85 ? -4.834 5.510 1.026 1.00 87.88 85 VAL A O 1
ATOM 672 N N . LEU A 1 86 ? -6.172 5.247 -0.763 1.00 86.06 86 LEU A N 1
ATOM 673 C CA . LEU A 1 86 ? -6.419 6.664 -1.012 1.00 86.06 86 LEU A CA 1
ATOM 674 C C . LEU A 1 86 ? -7.855 7.020 -0.636 1.00 86.06 86 LEU A C 1
ATOM 676 O O . LEU A 1 86 ? -8.807 6.373 -1.077 1.00 86.06 86 LEU A O 1
ATOM 680 N N . GLU A 1 87 ? -8.014 8.094 0.128 1.00 82.38 87 GLU A N 1
ATOM 681 C CA . GLU A 1 87 ? -9.305 8.582 0.607 1.00 82.38 87 GLU A CA 1
ATOM 682 C C . GLU A 1 87 ? -9.305 10.112 0.759 1.00 82.38 87 GLU A C 1
ATOM 684 O O . GLU A 1 87 ? -8.320 10.785 0.460 1.00 82.38 87 GLU A O 1
ATOM 689 N N . GLY A 1 88 ? -10.435 10.680 1.190 1.00 78.75 88 GLY A N 1
ATOM 690 C CA . GLY A 1 88 ? -10.536 12.105 1.532 1.00 78.75 88 GLY A CA 1
ATOM 691 C C . GLY A 1 88 ? -10.917 13.047 0.384 1.00 78.75 88 GLY A C 1
ATOM 692 O O . GLY A 1 88 ? -11.129 14.236 0.629 1.00 78.75 88 GLY A O 1
ATOM 693 N N . TRP A 1 89 ? -11.075 12.543 -0.845 1.00 79.94 89 TRP A N 1
ATOM 694 C CA . TRP A 1 89 ? -11.518 13.329 -2.005 1.00 79.94 89 TRP A CA 1
ATOM 695 C C . TRP A 1 89 ? -12.129 12.479 -3.132 1.00 79.94 89 TRP A C 1
ATOM 697 O O . TRP A 1 89 ? -11.987 11.256 -3.158 1.00 79.94 89 TRP A O 1
ATOM 707 N N . GLN A 1 90 ? -12.807 13.136 -4.081 1.00 86.50 90 GLN A N 1
ATOM 708 C CA . GLN A 1 90 ? -13.271 12.495 -5.312 1.00 86.50 90 GLN A CA 1
ATOM 709 C C . GLN A 1 90 ? -12.073 12.250 -6.234 1.00 86.50 90 GLN A C 1
ATOM 711 O O . GLN A 1 90 ? -11.431 13.194 -6.686 1.00 86.50 90 GLN A O 1
ATOM 716 N N . MET A 1 91 ? -11.791 10.984 -6.533 1.00 87.88 91 MET A N 1
ATOM 717 C CA . MET A 1 91 ? -10.714 10.611 -7.450 1.00 87.88 91 MET A CA 1
ATOM 718 C C . MET A 1 91 ? -11.182 10.622 -8.905 1.00 87.88 91 MET A C 1
ATOM 720 O O . MET A 1 91 ? -12.317 10.240 -9.206 1.00 87.88 91 MET A O 1
ATOM 724 N N . ASN A 1 92 ? -10.272 11.012 -9.799 1.00 91.25 92 ASN A N 1
ATOM 725 C CA . ASN A 1 92 ? -10.491 11.005 -11.243 1.00 91.25 92 ASN A CA 1
ATOM 726 C C . ASN A 1 92 ? -10.460 9.582 -11.831 1.00 91.25 92 ASN A C 1
ATOM 728 O O . ASN A 1 92 ? -10.069 8.604 -11.171 1.00 91.25 92 ASN A O 1
ATOM 732 N N . TRP A 1 93 ? -10.900 9.499 -13.088 1.00 90.62 93 TRP A N 1
ATOM 733 C CA . TRP A 1 93 ? -10.832 8.324 -13.949 1.00 90.62 93 TRP A CA 1
ATOM 734 C C . TRP A 1 93 ? -10.265 8.737 -15.323 1.00 90.62 93 TRP A C 1
ATOM 736 O O . TRP A 1 93 ? -10.745 9.740 -15.859 1.00 90.62 93 TRP A O 1
ATOM 746 N N . PRO A 1 94 ? -9.293 8.009 -15.909 1.00 93.88 94 PRO A N 1
ATOM 747 C CA . PRO A 1 94 ? -8.702 6.746 -15.440 1.00 93.88 94 PRO A CA 1
ATOM 748 C C . PRO A 1 94 ? -7.851 6.886 -14.155 1.00 93.88 94 PRO A C 1
ATOM 750 O O . PRO A 1 94 ? -7.548 8.003 -13.735 1.00 93.88 94 PRO A O 1
ATOM 753 N N . PRO A 1 95 ? -7.547 5.773 -13.454 1.00 88.00 95 PRO A N 1
ATOM 754 C CA . PRO A 1 95 ? -6.861 5.775 -12.162 1.00 88.00 95 PRO A CA 1
ATOM 755 C C . PRO A 1 95 ? -5.332 5.734 -12.327 1.00 88.00 95 PRO A C 1
ATOM 757 O O . PRO A 1 95 ? -4.686 4.806 -11.847 1.00 88.00 95 PRO A O 1
ATOM 760 N N . GLY A 1 96 ? -4.786 6.735 -13.015 1.00 80.75 96 GLY A N 1
ATOM 761 C CA . GLY A 1 96 ? -3.370 6.842 -13.374 1.00 80.75 96 GLY A CA 1
ATOM 762 C C . GLY A 1 96 ? -3.195 7.797 -14.536 1.00 80.75 96 GLY A C 1
ATOM 763 O O . GLY A 1 96 ? -3.863 7.553 -15.566 1.00 80.75 96 GLY A O 1
#

Radius of gyration: 14.47 Å; chains: 1; bounding box: 37×26×30 Å

Organism: Muntiacus muntjak (NCBI:txid9888)

InterPro domains:
  IPR001310 Histidine triad (HIT) protein [PR00332] (18-34)
  IPR001310 Histidine triad (HIT) protein [PR00332] (39-57)
  IPR001310 Histidine triad (HIT) protein [PTHR23089] (1-53)
  IPR011146 HIT-like domain [PF01230] (24-52)
  IPR011146 HIT-like domain [PF01230] (60-88)
  IPR036265 HIT-like superfamily [G3DSA:3.30.428.10] (1-52)
  IPR036265 HIT-like superfamily [G3DSA:3.30.428.10] (53-96)
  IPR036265 HIT-like superfamily [SSF54197] (16-95)

pLDDT: mean 76.84, std 16.61, range [36.34, 93.88]